Protein AF-A0A1Y0HCG7-F1 (afdb_monomer_lite)

Foldseek 3Di:
DQDLVRLLVVLVVCLVVVVLVSSLVSLVVSCVVPVDQVSLLSNLLSCVLQVVLVPRDAPDVPQDDPSRLLSQLLSCLLVVPLVSNLVSLVRDVPNVVDLLSCLLCVLSVNNVSRPDDPDPDPPSVVVSVVNVCCSVDSVVSVVVRCPDSVVVVVVPPDD

pLDDT: mean 73.22, std 18.14, range [28.39, 93.88]

Sequence (159 aa):
MVGYTEKYEEAVEHLRAGAFDRARQLFYEIYLEYNEPLALLRVSQLDFVFGNFESMQFPNRLKPEDAWIKLGIYRAALLGLESELIEWLSLSDKISTSKKIKAFLTACQKLSIVKDSTIANRSASQEVLRIEKMITNREYWKLLEGSVLIEDFSHYRHS

Radius of gyration: 16.35 Å; chains: 1; bounding box: 37×32×45 Å

Secondary structure (DSSP, 8-state):
---HHHHHHHHHHHHHTT-HHHHHHHHHHHHHHH--HHHHHHHHHHHHHHT-GGG-----TTS--HHHHHHHHHHHHHHT-HHHHHHHHHT-HHHHTSHHHHHHHHHTT-GGGSS------TTHHHHHHHHHHHHH-HHHHHHT-SSHHHHHTTT-S--

Structure (mmCIF, N/CA/C/O backbone):
data_AF-A0A1Y0HCG7-F1
#
_entry.id   AF-A0A1Y0HCG7-F1
#
loop_
_atom_site.group_PDB
_atom_site.id
_atom_site.type_symbol
_atom_site.label_atom_id
_atom_site.label_alt_id
_atom_site.label_comp_id
_atom_site.label_asym_id
_atom_site.label_entity_id
_atom_site.label_seq_id
_atom_site.pdbx_PDB_ins_code
_atom_site.Cartn_x
_atom_site.Cartn_y
_atom_site.Cartn_z
_atom_site.occupancy
_atom_site.B_iso_or_equiv
_atom_site.auth_seq_id
_atom_site.auth_comp_id
_atom_site.auth_asym_id
_atom_site.auth_atom_id
_atom_site.pdbx_PDB_model_num
ATOM 1 N N . MET A 1 1 ? 21.342 -8.342 -21.450 1.00 51.12 1 MET A N 1
ATOM 2 C CA . MET A 1 1 ? 20.443 -8.630 -20.317 1.00 51.12 1 MET A CA 1
ATOM 3 C C . MET A 1 1 ? 20.542 -7.399 -19.434 1.00 51.12 1 MET A C 1
ATOM 5 O O . MET A 1 1 ? 21.623 -7.169 -18.916 1.00 51.12 1 MET A O 1
ATOM 9 N N . VAL A 1 2 ? 19.524 -6.534 -19.438 1.00 60.78 2 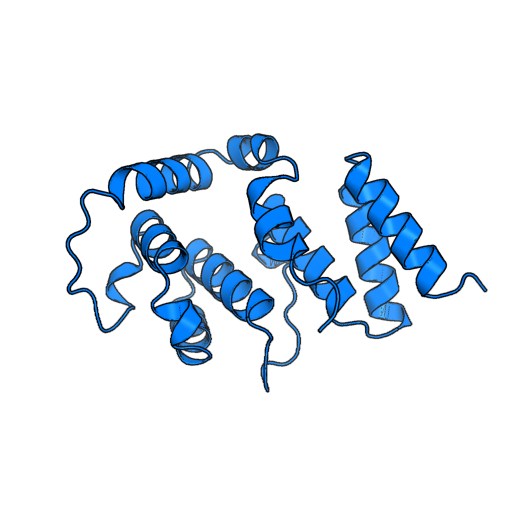VAL A N 1
ATOM 10 C CA . VAL A 1 2 ? 19.509 -5.316 -18.601 1.00 60.78 2 VAL A CA 1
ATOM 11 C C . VAL A 1 2 ? 19.466 -5.777 -17.147 1.00 60.78 2 VAL A C 1
ATOM 13 O O . VAL A 1 2 ? 18.694 -6.685 -16.829 1.00 60.78 2 VAL A O 1
ATOM 16 N N . GLY A 1 3 ? 20.348 -5.246 -16.306 1.00 79.12 3 GLY A N 1
ATOM 17 C CA . GLY A 1 3 ? 20.461 -5.672 -14.913 1.00 79.12 3 GLY A CA 1
ATOM 18 C C . GLY A 1 3 ? 19.247 -5.250 -14.082 1.00 79.12 3 GLY A C 1
ATOM 19 O O . GLY A 1 3 ? 18.562 -4.285 -14.417 1.00 79.12 3 GLY A O 1
ATOM 20 N N . TYR A 1 4 ? 19.009 -5.941 -12.962 1.00 83.12 4 TYR A N 1
ATOM 21 C CA . TYR A 1 4 ? 17.971 -5.584 -11.981 1.00 83.12 4 TYR A CA 1
ATOM 22 C C . TYR A 1 4 ? 17.986 -4.083 -11.631 1.00 83.12 4 TYR A C 1
ATOM 24 O O . TYR A 1 4 ? 16.947 -3.426 -11.661 1.00 83.12 4 TYR A O 1
ATOM 32 N N . THR A 1 5 ? 19.175 -3.533 -11.361 1.00 86.06 5 THR A N 1
ATOM 33 C CA . THR A 1 5 ? 19.363 -2.127 -10.977 1.00 86.06 5 THR A CA 1
ATOM 34 C C . THR A 1 5 ? 18.890 -1.161 -12.059 1.00 86.06 5 THR A C 1
ATOM 36 O O . THR A 1 5 ? 18.159 -0.227 -11.755 1.00 86.06 5 THR A O 1
ATOM 39 N N . GLU A 1 6 ? 19.241 -1.416 -13.319 1.00 88.88 6 GLU A N 1
ATOM 40 C CA . GLU A 1 6 ? 18.890 -0.550 -14.451 1.00 88.88 6 GLU A CA 1
ATOM 41 C C . GLU A 1 6 ? 17.370 -0.529 -14.679 1.00 88.88 6 GLU A C 1
ATOM 43 O O . GLU A 1 6 ? 16.780 0.540 -14.824 1.00 88.88 6 GLU A O 1
ATOM 48 N N . LYS A 1 7 ? 16.705 -1.694 -14.614 1.00 89.00 7 LYS A N 1
ATOM 49 C CA . LYS A 1 7 ? 15.235 -1.777 -14.709 1.00 89.00 7 LYS A CA 1
ATOM 50 C C . LYS A 1 7 ? 14.541 -1.058 -13.554 1.00 89.00 7 LYS A C 1
ATOM 52 O O . LYS A 1 7 ? 13.515 -0.408 -13.749 1.00 89.00 7 LYS A O 1
ATOM 57 N N . TYR A 1 8 ? 15.072 -1.191 -12.339 1.00 88.19 8 TYR A N 1
ATOM 58 C CA . TYR A 1 8 ? 14.496 -0.534 -11.169 1.00 88.19 8 TYR A CA 1
ATOM 59 C C . TYR A 1 8 ? 14.656 0.989 -11.242 1.00 88.19 8 TYR A C 1
ATOM 61 O O . TYR A 1 8 ? 13.726 1.723 -10.906 1.00 88.19 8 TYR A O 1
ATOM 69 N N . GLU A 1 9 ? 15.804 1.476 -11.712 1.00 89.50 9 GLU A N 1
ATOM 70 C CA . GLU A 1 9 ? 16.033 2.901 -11.959 1.00 89.50 9 GLU A CA 1
ATOM 71 C C . GLU A 1 9 ? 15.081 3.445 -13.031 1.00 89.50 9 GLU A C 1
ATOM 73 O O . GLU A 1 9 ? 14.415 4.447 -12.772 1.00 89.50 9 GLU A O 1
ATOM 78 N N . GLU A 1 10 ? 14.903 2.737 -14.150 1.00 91.88 10 GLU A N 1
ATOM 79 C CA . GLU A 1 10 ? 13.928 3.086 -15.197 1.00 91.88 10 GLU A CA 1
ATOM 80 C C . GLU A 1 10 ? 12.498 3.193 -14.628 1.00 91.88 10 GLU A C 1
ATOM 82 O O . GLU A 1 10 ? 11.779 4.168 -14.872 1.00 91.88 10 GLU A O 1
ATOM 87 N N . ALA A 1 11 ? 12.082 2.230 -13.799 1.00 88.12 11 ALA A N 1
ATOM 88 C CA . ALA A 1 11 ? 10.772 2.255 -13.148 1.00 88.12 11 ALA A CA 1
ATOM 89 C C . ALA A 1 11 ? 10.598 3.488 -12.241 1.00 88.12 11 ALA A C 1
ATOM 91 O O . ALA A 1 11 ? 9.538 4.124 -12.229 1.00 88.12 11 ALA A O 1
ATOM 92 N N . VAL A 1 12 ? 11.644 3.860 -11.496 1.00 85.56 12 VAL A N 1
ATOM 93 C CA . VAL A 1 12 ? 11.655 5.055 -10.639 1.00 85.56 12 VAL A CA 1
ATOM 94 C C . VAL A 1 12 ? 11.639 6.346 -11.463 1.00 85.56 12 VAL A C 1
ATOM 96 O O . VAL A 1 12 ? 10.991 7.312 -11.057 1.00 85.56 12 VAL A O 1
ATOM 99 N N . GLU A 1 13 ? 12.317 6.396 -12.606 1.00 86.12 13 GLU A N 1
ATOM 100 C CA . GLU A 1 13 ? 12.283 7.552 -13.507 1.00 86.12 13 GLU A CA 1
ATOM 101 C C . GLU A 1 13 ? 10.884 7.771 -14.083 1.00 86.12 13 GLU A C 1
ATOM 103 O O . GLU A 1 13 ? 10.363 8.887 -14.011 1.00 86.12 13 GLU A O 1
ATOM 108 N N . HIS A 1 14 ? 10.220 6.709 -14.545 1.00 84.56 14 HIS A N 1
ATOM 109 C CA . HIS A 1 14 ? 8.824 6.788 -14.978 1.00 84.56 14 HIS A CA 1
ATOM 110 C C . HIS A 1 14 ? 7.891 7.241 -13.853 1.00 84.56 14 HIS A C 1
ATOM 112 O O . HIS A 1 14 ? 7.012 8.072 -14.086 1.00 84.56 14 HIS A O 1
ATOM 118 N N . LEU A 1 15 ? 8.108 6.755 -12.626 1.00 80.56 15 LEU A N 1
ATOM 119 C CA . LEU A 1 15 ? 7.348 7.185 -11.453 1.00 80.56 15 LEU A CA 1
ATOM 120 C C . LEU A 1 15 ? 7.506 8.693 -11.206 1.00 80.56 15 LEU A C 1
ATOM 122 O O . LEU A 1 15 ? 6.518 9.388 -10.984 1.00 80.56 15 LEU A O 1
ATOM 126 N N . ARG A 1 16 ? 8.740 9.209 -11.277 1.00 77.56 16 ARG A N 1
ATOM 127 C CA . ARG A 1 16 ? 9.045 10.642 -11.107 1.00 77.56 16 ARG A CA 1
ATOM 128 C C . ARG A 1 16 ? 8.480 11.507 -12.228 1.00 77.56 16 ARG A C 1
ATOM 130 O O . ARG A 1 16 ? 8.099 12.643 -11.974 1.00 77.56 16 ARG A O 1
ATOM 137 N N . ALA A 1 17 ? 8.422 10.975 -13.443 1.00 78.75 17 ALA A N 1
ATOM 138 C CA . ALA A 1 17 ? 7.859 11.651 -14.605 1.00 78.75 17 ALA A CA 1
ATOM 139 C C . ALA A 1 17 ? 6.317 11.632 -14.640 1.00 78.75 17 ALA A C 1
ATOM 141 O O . ALA A 1 17 ? 5.730 12.135 -15.595 1.00 78.75 17 ALA A O 1
ATOM 142 N N . GLY A 1 18 ? 5.652 11.029 -13.646 1.00 76.62 18 GLY A N 1
ATOM 143 C CA . GLY A 1 18 ? 4.192 10.889 -13.616 1.00 76.62 18 GLY A CA 1
ATOM 144 C C . GLY A 1 18 ? 3.645 9.821 -14.570 1.00 76.62 18 GLY A C 1
ATOM 145 O O . GLY A 1 18 ? 2.434 9.674 -14.713 1.00 76.62 18 GLY A O 1
ATOM 146 N N . ALA A 1 19 ? 4.514 9.027 -15.203 1.00 82.62 19 ALA A N 1
ATOM 147 C CA . ALA A 1 19 ? 4.137 7.901 -16.054 1.00 82.62 19 ALA A CA 1
ATOM 148 C C . ALA A 1 19 ? 3.793 6.668 -15.196 1.00 82.62 19 ALA A C 1
ATOM 150 O O . ALA A 1 19 ? 4.439 5.621 -15.276 1.00 82.62 19 ALA A O 1
ATOM 151 N N . PHE A 1 20 ? 2.785 6.809 -14.333 1.00 84.50 20 PHE A N 1
ATOM 152 C CA . PHE A 1 20 ? 2.478 5.864 -13.260 1.00 84.50 20 PHE A CA 1
ATOM 153 C C . PHE A 1 20 ? 2.111 4.457 -13.751 1.00 84.50 20 PHE A C 1
ATOM 155 O O . PHE A 1 20 ? 2.572 3.481 -13.162 1.00 84.50 20 PHE A O 1
ATOM 162 N N . ASP A 1 21 ? 1.357 4.332 -14.847 1.00 86.12 21 ASP A N 1
ATOM 163 C CA . ASP A 1 21 ? 1.018 3.025 -15.430 1.00 86.12 21 ASP A CA 1
ATOM 164 C C . ASP A 1 21 ? 2.270 2.282 -15.907 1.00 86.12 21 ASP A C 1
ATOM 166 O O . ASP A 1 21 ? 2.439 1.087 -15.652 1.00 86.12 21 ASP A O 1
ATOM 170 N N . ARG A 1 22 ? 3.193 3.012 -16.548 1.00 89.12 22 ARG A N 1
ATOM 171 C CA . ARG A 1 22 ? 4.457 2.451 -17.031 1.00 89.12 22 ARG A CA 1
ATOM 172 C C . ARG A 1 22 ? 5.364 2.055 -15.871 1.00 89.12 22 ARG A C 1
ATOM 174 O O . ARG A 1 22 ? 5.911 0.956 -15.881 1.00 89.12 22 ARG A O 1
ATOM 181 N N . ALA A 1 23 ? 5.475 2.911 -14.857 1.00 87.50 23 ALA A N 1
ATOM 182 C CA . ALA A 1 23 ? 6.221 2.611 -13.640 1.00 87.50 23 ALA A CA 1
ATOM 183 C C . ALA A 1 23 ? 5.673 1.359 -12.940 1.00 87.50 23 ALA A C 1
ATOM 185 O O . ALA A 1 23 ? 6.432 0.458 -12.592 1.00 87.50 23 ALA A O 1
ATOM 186 N N . ARG A 1 24 ? 4.344 1.265 -12.790 1.00 90.50 24 ARG A N 1
ATOM 187 C CA . ARG A 1 24 ? 3.663 0.102 -12.209 1.00 90.50 24 ARG A CA 1
ATOM 188 C C . ARG A 1 24 ? 3.991 -1.175 -12.975 1.00 90.50 24 ARG A C 1
ATOM 190 O O . ARG A 1 24 ? 4.311 -2.184 -12.353 1.00 90.50 24 ARG A O 1
ATOM 197 N N . GLN A 1 25 ? 3.904 -1.133 -14.305 1.00 93.75 25 GLN A N 1
ATOM 198 C CA . GLN A 1 25 ? 4.216 -2.279 -15.152 1.00 93.75 25 GLN A CA 1
ATOM 199 C C . GLN A 1 25 ? 5.660 -2.747 -14.935 1.00 93.75 25 GLN A C 1
ATOM 201 O O . GLN A 1 25 ? 5.876 -3.926 -14.674 1.00 93.75 25 GLN A O 1
ATOM 206 N N . LEU A 1 26 ? 6.628 -1.828 -14.971 1.00 93.56 26 LEU A N 1
ATOM 207 C CA . LEU A 1 26 ? 8.041 -2.159 -14.780 1.00 93.56 26 LEU A CA 1
ATOM 208 C C . LEU A 1 26 ? 8.320 -2.742 -13.390 1.00 93.56 26 LEU A C 1
ATOM 210 O O . LEU A 1 26 ? 9.004 -3.754 -13.279 1.00 93.56 26 LEU A O 1
ATOM 214 N N . PHE A 1 27 ? 7.747 -2.173 -12.324 1.00 92.25 27 PHE A N 1
ATOM 215 C CA . PHE A 1 27 ? 7.873 -2.760 -10.986 1.00 92.25 27 PHE A CA 1
ATOM 216 C C . PHE A 1 27 ? 7.271 -4.168 -10.908 1.00 92.25 27 PHE A C 1
ATOM 218 O O . PHE A 1 27 ? 7.828 -5.038 -10.240 1.00 92.25 27 PHE A O 1
ATOM 225 N N . TYR A 1 28 ? 6.162 -4.423 -11.604 1.00 92.62 28 TYR A N 1
ATOM 226 C CA . TYR A 1 28 ? 5.571 -5.757 -11.633 1.00 92.62 28 TYR A CA 1
ATOM 227 C C . TYR A 1 28 ? 6.433 -6.755 -12.414 1.00 92.62 28 TYR A C 1
ATOM 229 O O . TYR A 1 28 ? 6.634 -7.875 -11.953 1.00 92.62 28 TYR A O 1
ATOM 237 N N . GLU A 1 29 ? 7.007 -6.341 -13.544 1.00 93.88 29 GLU A N 1
ATOM 238 C CA . GLU A 1 29 ? 7.968 -7.146 -14.308 1.00 93.88 29 GLU A CA 1
ATOM 239 C C . GLU A 1 29 ? 9.203 -7.495 -13.461 1.00 93.88 29 GLU A C 1
ATOM 241 O O . GLU A 1 29 ? 9.599 -8.658 -13.411 1.00 93.88 29 GLU A O 1
ATOM 246 N N . ILE A 1 30 ? 9.751 -6.526 -12.718 1.00 92.25 30 ILE A N 1
ATOM 247 C CA . ILE A 1 30 ? 10.863 -6.747 -11.778 1.00 92.25 30 ILE A CA 1
ATOM 248 C C . ILE A 1 30 ? 10.475 -7.770 -10.706 1.00 92.25 30 ILE A C 1
ATOM 250 O O . ILE A 1 30 ? 11.255 -8.673 -10.403 1.00 92.25 30 ILE A O 1
ATOM 254 N N . TYR A 1 31 ? 9.274 -7.660 -10.135 1.00 90.56 31 TYR A N 1
ATOM 255 C CA . TYR A 1 31 ? 8.802 -8.642 -9.164 1.00 90.56 31 TYR A CA 1
ATOM 256 C C . TYR A 1 31 ? 8.705 -10.047 -9.775 1.00 90.56 31 TYR A C 1
ATOM 258 O O . TYR A 1 31 ? 9.181 -11.000 -9.167 1.00 90.56 31 TYR A O 1
ATOM 266 N N . LEU A 1 32 ? 8.140 -10.194 -10.975 1.00 90.56 32 LEU A N 1
ATOM 267 C CA . LEU A 1 32 ? 8.007 -11.503 -11.622 1.00 90.56 32 LEU A CA 1
ATOM 268 C C . LEU A 1 32 ? 9.361 -12.131 -11.982 1.00 90.56 32 LEU A C 1
ATOM 270 O O . LEU A 1 32 ? 9.517 -13.345 -11.877 1.00 90.56 32 LEU A O 1
ATOM 274 N N . GLU A 1 33 ? 10.330 -11.322 -12.407 1.00 93.06 33 GLU A N 1
ATOM 275 C CA . GLU A 1 33 ? 11.639 -11.801 -12.859 1.00 93.06 33 GLU A CA 1
ATOM 276 C C . GLU A 1 33 ? 12.602 -12.095 -11.702 1.00 93.06 33 GLU A C 1
ATOM 278 O O . GLU A 1 33 ? 13.349 -13.071 -11.758 1.00 93.06 33 GLU A O 1
ATOM 283 N N . TYR A 1 34 ? 12.575 -11.278 -10.646 1.00 88.94 34 TYR A N 1
ATOM 284 C CA . TYR A 1 34 ? 13.554 -11.339 -9.554 1.00 88.94 34 TYR A CA 1
ATOM 285 C C . TYR A 1 34 ? 12.953 -11.730 -8.198 1.00 88.94 34 TYR A C 1
ATOM 287 O O . TYR A 1 34 ? 13.695 -11.903 -7.234 1.00 88.94 34 TYR A O 1
ATOM 295 N N . ASN A 1 35 ? 11.627 -11.882 -8.107 1.00 87.12 35 ASN A N 1
ATOM 296 C CA . ASN A 1 35 ? 10.888 -12.094 -6.857 1.00 87.12 35 ASN A CA 1
ATOM 297 C C . ASN A 1 35 ? 11.194 -11.019 -5.794 1.00 87.12 35 ASN A C 1
ATOM 299 O O . ASN A 1 35 ? 11.276 -11.319 -4.604 1.00 87.12 35 ASN A O 1
ATOM 303 N N . GLU A 1 36 ? 11.376 -9.768 -6.232 1.00 86.56 36 GLU A N 1
ATOM 304 C CA . GLU A 1 36 ? 11.771 -8.644 -5.378 1.00 86.56 36 GLU A CA 1
ATOM 305 C C . GLU A 1 36 ? 10.563 -8.052 -4.618 1.00 86.56 36 GLU A C 1
ATOM 307 O O . GLU A 1 36 ? 9.699 -7.412 -5.235 1.00 86.56 36 GLU A O 1
ATOM 312 N N . PRO A 1 37 ? 10.477 -8.198 -3.281 1.00 84.50 37 PRO A N 1
ATOM 313 C CA . PRO A 1 37 ? 9.319 -7.744 -2.511 1.00 84.50 37 PRO A CA 1
ATOM 314 C C . PRO A 1 37 ? 9.124 -6.227 -2.540 1.00 84.50 37 PRO A C 1
ATOM 316 O O . PRO A 1 37 ? 7.985 -5.755 -2.493 1.00 84.50 37 PRO A O 1
ATOM 319 N N . LEU A 1 38 ? 10.206 -5.448 -2.643 1.00 83.62 38 LEU A N 1
ATOM 320 C CA . LEU A 1 38 ? 10.108 -3.992 -2.714 1.00 83.62 38 LEU A CA 1
ATOM 321 C C . LEU A 1 38 ? 9.424 -3.533 -4.008 1.00 83.62 38 LEU A C 1
ATOM 323 O O . LEU A 1 38 ? 8.633 -2.589 -3.989 1.00 83.62 38 LEU A O 1
ATOM 327 N N . ALA A 1 39 ? 9.681 -4.219 -5.122 1.00 87.88 39 ALA A N 1
ATOM 328 C CA . ALA A 1 39 ? 9.032 -3.927 -6.393 1.00 87.88 39 ALA A CA 1
ATOM 329 C C . ALA A 1 39 ? 7.522 -4.205 -6.306 1.00 87.88 39 ALA A C 1
ATOM 331 O O . ALA A 1 39 ? 6.714 -3.354 -6.681 1.00 87.88 39 ALA A O 1
ATOM 332 N N . LEU A 1 40 ? 7.124 -5.322 -5.684 1.00 89.12 40 LEU A N 1
ATOM 333 C CA . LEU A 1 40 ? 5.711 -5.611 -5.422 1.00 89.12 40 LEU A CA 1
ATOM 334 C C . LEU A 1 40 ? 5.064 -4.554 -4.513 1.00 89.12 40 LEU A C 1
ATOM 336 O O . LEU A 1 40 ? 3.927 -4.151 -4.753 1.00 89.12 40 LEU A O 1
ATOM 340 N N . LEU A 1 41 ? 5.786 -4.054 -3.505 1.00 87.12 41 LEU A N 1
ATOM 341 C CA . LEU A 1 41 ? 5.292 -2.979 -2.640 1.00 87.12 41 LEU A CA 1
ATOM 342 C C . LEU A 1 41 ? 4.989 -1.712 -3.444 1.00 87.12 41 LEU A C 1
ATOM 344 O O . LEU A 1 41 ? 3.958 -1.079 -3.214 1.00 87.12 41 LEU A O 1
ATOM 348 N N . ARG A 1 42 ? 5.839 -1.360 -4.417 1.00 87.06 42 ARG A N 1
ATOM 349 C CA . ARG A 1 42 ? 5.592 -0.224 -5.319 1.00 87.06 42 ARG A CA 1
ATOM 350 C C . ARG A 1 42 ? 4.360 -0.435 -6.192 1.00 87.06 42 ARG A C 1
ATOM 352 O O . ARG A 1 42 ? 3.562 0.490 -6.320 1.00 87.06 42 ARG A O 1
ATOM 359 N N . VAL A 1 43 ? 4.161 -1.640 -6.728 1.00 89.75 43 VAL A N 1
ATOM 360 C CA . VAL A 1 43 ? 2.943 -1.984 -7.484 1.00 89.75 43 VAL A CA 1
ATOM 361 C C . VAL A 1 43 ? 1.701 -1.797 -6.618 1.00 89.75 43 VAL A C 1
ATOM 363 O O . VAL A 1 43 ? 0.777 -1.094 -7.019 1.00 89.75 43 VAL A O 1
ATOM 366 N N . SER A 1 44 ? 1.695 -2.353 -5.406 1.00 87.88 44 SER A N 1
ATOM 367 C CA . SER A 1 44 ? 0.538 -2.280 -4.511 1.00 87.88 44 SER A CA 1
ATOM 368 C C . SER A 1 44 ? 0.272 -0.859 -4.006 1.00 87.88 44 SER A C 1
ATOM 370 O O . SER A 1 44 ? -0.882 -0.482 -3.819 1.00 87.88 44 SER A O 1
ATOM 372 N N . GLN A 1 45 ? 1.307 -0.033 -3.828 1.00 84.06 45 GLN A N 1
ATOM 373 C CA . GLN A 1 45 ? 1.148 1.397 -3.540 1.00 84.06 45 GLN A CA 1
ATOM 374 C C . GLN A 1 45 ? 0.484 2.144 -4.701 1.00 84.06 45 GLN A C 1
ATOM 376 O O . GLN A 1 45 ? -0.407 2.957 -4.468 1.00 84.06 45 GLN A O 1
ATOM 381 N N . LEU A 1 46 ? 0.893 1.865 -5.941 1.00 84.81 46 LEU A N 1
ATOM 382 C CA . LEU A 1 46 ? 0.290 2.470 -7.129 1.00 84.81 46 LEU A CA 1
ATOM 383 C C . LEU A 1 46 ? -1.163 2.014 -7.304 1.00 84.81 46 LEU A C 1
ATOM 385 O O . LEU A 1 46 ? -2.038 2.850 -7.512 1.00 84.81 46 LEU A O 1
ATOM 389 N N . ASP A 1 47 ? -1.449 0.726 -7.107 1.00 85.44 47 ASP A N 1
ATOM 390 C CA . ASP A 1 47 ? -2.822 0.207 -7.113 1.00 85.44 47 ASP A CA 1
ATOM 391 C C . ASP A 1 47 ? -3.695 0.860 -6.042 1.00 85.44 47 ASP A C 1
ATOM 393 O O . ASP A 1 47 ? -4.844 1.209 -6.310 1.00 85.44 47 ASP A O 1
ATOM 397 N N . PHE A 1 48 ? -3.145 1.095 -4.852 1.00 82.12 48 PHE A N 1
ATOM 398 C CA . PHE A 1 48 ? -3.845 1.822 -3.802 1.00 82.12 48 PHE A CA 1
ATOM 399 C C . PHE A 1 48 ? -4.185 3.258 -4.222 1.00 82.12 48 PHE A C 1
ATOM 401 O O . PHE A 1 48 ? -5.322 3.691 -4.049 1.00 82.12 48 PHE A O 1
ATOM 408 N N . VAL A 1 49 ? -3.227 3.987 -4.807 1.00 74.50 49 VAL A N 1
ATOM 409 C CA . VAL A 1 49 ? -3.436 5.365 -5.291 1.00 74.50 49 VAL A CA 1
ATOM 410 C C . VAL A 1 49 ? -4.483 5.416 -6.405 1.00 74.50 49 VAL A C 1
ATOM 412 O O . VAL A 1 49 ? -5.305 6.330 -6.437 1.00 74.50 49 VAL A O 1
ATOM 415 N N . PHE A 1 50 ? -4.509 4.416 -7.283 1.00 76.50 50 PHE A N 1
ATOM 416 C CA . PHE A 1 50 ? -5.505 4.312 -8.349 1.00 76.50 50 PHE A CA 1
ATOM 417 C C . PHE A 1 50 ? -6.881 3.825 -7.881 1.00 76.50 50 PHE A C 1
ATOM 419 O O . PHE A 1 50 ? -7.836 3.846 -8.656 1.00 76.50 50 PHE A O 1
ATOM 426 N N . GLY A 1 51 ? -7.008 3.403 -6.621 1.00 74.06 51 GLY A N 1
ATOM 427 C CA . GLY A 1 51 ? -8.238 2.819 -6.095 1.00 74.06 51 GLY A CA 1
ATOM 428 C C . GLY A 1 51 ? -8.500 1.389 -6.575 1.00 74.06 51 GLY A C 1
ATOM 429 O O . GLY A 1 51 ? -9.612 0.884 -6.412 1.00 74.06 51 GLY A O 1
ATOM 430 N N . ASN A 1 52 ? -7.490 0.716 -7.129 1.00 84.25 52 ASN A N 1
ATOM 431 C CA . ASN A 1 52 ? -7.540 -0.676 -7.576 1.00 84.25 52 ASN A CA 1
ATOM 432 C C . ASN A 1 52 ? -7.342 -1.638 -6.389 1.00 84.25 52 ASN A C 1
ATOM 434 O O . ASN A 1 52 ? -6.493 -2.525 -6.403 1.00 84.25 52 ASN A O 1
ATOM 438 N N . PHE A 1 53 ? -8.116 -1.458 -5.319 1.00 84.50 53 PHE A N 1
ATOM 439 C CA . PHE A 1 53 ? -7.910 -2.171 -4.053 1.00 84.50 53 PHE A CA 1
ATOM 440 C C . PHE A 1 53 ? -8.029 -3.696 -4.181 1.00 84.50 53 PHE A C 1
ATOM 442 O O . PHE A 1 53 ? -7.369 -4.441 -3.456 1.00 84.50 53 PHE A O 1
ATOM 449 N N . GLU A 1 54 ? -8.855 -4.173 -5.109 1.00 85.19 54 GLU A N 1
ATOM 450 C CA . GLU A 1 54 ? -9.059 -5.602 -5.356 1.00 85.19 54 GLU A CA 1
ATOM 451 C C . GLU A 1 54 ? -7.850 -6.273 -6.021 1.00 85.19 54 GLU A C 1
ATOM 453 O O . GLU A 1 54 ? -7.608 -7.450 -5.766 1.00 85.19 54 GLU A O 1
ATOM 458 N N . SER A 1 55 ? -7.063 -5.538 -6.817 1.00 83.25 55 SER A N 1
ATOM 459 C CA . SER A 1 55 ? -5.895 -6.083 -7.526 1.00 83.25 55 SER A CA 1
ATOM 460 C C . SER A 1 55 ? -4.608 -6.049 -6.706 1.00 83.25 55 SER A C 1
ATOM 462 O O . SER A 1 55 ? -3.594 -6.593 -7.145 1.00 83.25 55 SER A O 1
ATOM 464 N N . MET A 1 56 ? -4.630 -5.403 -5.537 1.00 86.69 56 MET A N 1
ATOM 465 C CA . MET A 1 56 ? -3.457 -5.272 -4.680 1.00 86.69 56 MET A CA 1
ATOM 466 C C . MET A 1 56 ? -2.979 -6.639 -4.197 1.00 86.69 56 MET A C 1
ATOM 468 O O . MET A 1 56 ? -3.728 -7.405 -3.586 1.00 86.69 56 MET A O 1
ATOM 472 N N . GLN A 1 57 ? -1.697 -6.906 -4.420 1.00 82.12 57 GLN A N 1
ATOM 473 C CA . GLN A 1 57 ? -1.043 -8.139 -4.004 1.00 82.12 57 GLN A CA 1
ATOM 474 C C . GLN A 1 57 ? -0.232 -7.899 -2.731 1.00 82.12 57 GLN A C 1
ATOM 476 O O . GLN A 1 57 ? 0.346 -6.829 -2.536 1.00 82.12 57 GLN A O 1
ATOM 481 N N . PHE A 1 58 ? -0.186 -8.905 -1.863 1.00 82.19 58 PHE A N 1
ATOM 482 C CA . PHE A 1 58 ? 0.573 -8.870 -0.617 1.00 82.19 58 PHE A CA 1
ATOM 483 C C . PHE A 1 58 ? 1.484 -10.094 -0.558 1.00 82.19 58 PHE A C 1
ATOM 485 O O . PHE A 1 58 ? 1.045 -11.188 -0.928 1.00 82.19 58 PHE A O 1
ATOM 492 N N . PRO A 1 59 ? 2.734 -9.944 -0.094 1.00 75.31 59 PRO A N 1
ATOM 493 C CA . PRO A 1 59 ? 3.619 -11.077 0.103 1.00 75.31 59 PRO A CA 1
ATOM 494 C C . PRO A 1 59 ? 3.081 -11.984 1.214 1.00 75.31 59 PRO A C 1
ATOM 496 O O . PRO A 1 59 ? 2.240 -11.594 2.030 1.00 75.31 59 PRO A O 1
ATOM 499 N N . ASN A 1 60 ? 3.591 -13.213 1.252 1.00 67.56 60 ASN A N 1
ATOM 500 C CA . ASN A 1 60 ? 3.163 -14.207 2.227 1.00 67.56 60 ASN A CA 1
ATOM 501 C C . ASN A 1 60 ? 3.395 -13.696 3.667 1.00 67.56 60 ASN A C 1
ATOM 503 O O . ASN A 1 60 ? 4.484 -13.234 4.011 1.00 67.56 60 ASN A O 1
ATOM 507 N N . ARG A 1 61 ? 2.353 -13.757 4.505 1.00 59.78 61 ARG A N 1
ATOM 508 C CA . ARG A 1 61 ? 2.159 -12.934 5.722 1.00 59.78 61 ARG A CA 1
ATOM 509 C C . ARG A 1 61 ? 3.008 -13.333 6.939 1.00 59.78 61 ARG A C 1
ATOM 511 O O . ARG A 1 61 ? 2.664 -12.996 8.066 1.00 59.78 61 ARG A O 1
ATOM 518 N N . LEU A 1 62 ? 4.115 -14.049 6.751 1.00 53.34 62 LEU A N 1
ATOM 519 C CA . LEU A 1 62 ? 4.860 -14.625 7.875 1.00 53.34 62 LEU A CA 1
ATOM 520 C C . LEU A 1 62 ? 5.597 -13.569 8.716 1.00 53.34 62 LEU A C 1
ATOM 522 O O . LEU A 1 62 ? 5.674 -13.757 9.926 1.00 53.34 62 LEU A O 1
ATOM 526 N N . LYS A 1 63 ? 6.072 -12.463 8.112 1.00 61.31 63 LYS A N 1
ATOM 527 C CA . LYS A 1 63 ? 6.564 -11.234 8.785 1.00 61.31 63 LYS A CA 1
ATOM 528 C C . LYS A 1 63 ? 6.537 -10.028 7.825 1.00 61.31 63 LYS A C 1
ATOM 530 O O . LYS A 1 63 ? 7.583 -9.656 7.295 1.00 61.31 63 LYS A O 1
ATOM 535 N N . PRO A 1 64 ? 5.367 -9.444 7.528 1.00 71.88 64 PRO A N 1
ATOM 536 C CA . PRO A 1 64 ? 5.301 -8.282 6.651 1.00 71.88 64 PRO A CA 1
ATOM 537 C C . PRO A 1 64 ? 5.954 -7.067 7.316 1.00 71.88 64 PRO A C 1
ATOM 539 O O . PRO A 1 64 ? 5.759 -6.814 8.503 1.00 71.88 64 PRO A O 1
ATOM 542 N N . GLU A 1 65 ? 6.713 -6.298 6.540 1.00 82.56 65 GLU A N 1
ATOM 543 C CA . GLU A 1 65 ? 7.232 -5.004 6.985 1.00 82.56 65 GLU A CA 1
ATOM 544 C C . GLU A 1 65 ? 6.094 -4.036 7.339 1.00 82.56 65 GLU A C 1
ATOM 546 O O . GLU A 1 65 ? 4.971 -4.149 6.838 1.00 82.56 65 GLU A O 1
ATOM 551 N N . ASP A 1 66 ? 6.405 -3.015 8.143 1.00 82.06 66 ASP A N 1
ATOM 552 C CA . ASP A 1 66 ? 5.440 -1.996 8.567 1.00 82.06 66 ASP A CA 1
ATOM 553 C C . ASP A 1 66 ? 4.672 -1.378 7.376 1.00 82.06 66 ASP A C 1
ATOM 555 O O . ASP A 1 66 ? 3.487 -1.049 7.485 1.00 82.06 66 ASP A O 1
ATOM 559 N N . ALA A 1 67 ? 5.332 -1.228 6.223 1.00 81.62 67 ALA A N 1
ATOM 560 C CA . ALA A 1 67 ? 4.712 -0.685 5.021 1.00 81.62 67 ALA A CA 1
ATOM 561 C C . ALA A 1 67 ? 3.574 -1.571 4.486 1.00 81.62 67 ALA A C 1
ATOM 563 O O . ALA A 1 67 ? 2.504 -1.061 4.147 1.00 81.62 67 ALA A O 1
ATOM 564 N N . TRP A 1 68 ? 3.776 -2.889 4.481 1.00 86.62 68 TRP A N 1
ATOM 565 C CA . TRP A 1 68 ? 2.775 -3.870 4.071 1.00 86.62 68 TRP A CA 1
ATOM 566 C C . TRP A 1 68 ? 1.591 -3.914 5.028 1.00 86.62 68 TRP A C 1
ATOM 568 O O . TRP A 1 68 ? 0.447 -3.933 4.580 1.00 86.62 68 TRP A O 1
ATOM 578 N N . ILE A 1 69 ? 1.858 -3.857 6.335 1.00 86.62 69 ILE A N 1
ATOM 579 C CA . ILE A 1 69 ? 0.808 -3.862 7.358 1.00 86.62 69 ILE A CA 1
ATOM 580 C C . ILE A 1 69 ? -0.098 -2.638 7.205 1.00 86.62 69 ILE A C 1
ATOM 582 O O . ILE A 1 69 ? -1.318 -2.780 7.155 1.00 86.62 69 ILE A O 1
ATOM 586 N N . LYS A 1 70 ? 0.476 -1.433 7.070 1.00 87.06 70 LYS A N 1
ATOM 587 C CA . LYS A 1 70 ? -0.312 -0.205 6.844 1.00 87.06 70 LYS A CA 1
ATOM 588 C C . LYS A 1 70 ? -1.193 -0.325 5.604 1.00 87.06 70 LYS A C 1
ATOM 590 O O . LYS A 1 70 ? -2.374 0.005 5.652 1.00 87.06 70 LYS A O 1
ATOM 595 N N . LEU A 1 71 ? -0.613 -0.805 4.506 1.00 86.12 71 LEU A N 1
ATOM 596 C CA . LEU A 1 71 ? -1.302 -0.929 3.230 1.00 86.12 71 LEU A CA 1
ATOM 597 C C . LEU A 1 71 ? -2.449 -1.955 3.295 1.00 86.12 71 LEU A C 1
ATOM 599 O O . LEU A 1 71 ? -3.531 -1.706 2.764 1.00 86.12 71 LEU A O 1
ATOM 603 N N . GLY A 1 72 ? -2.236 -3.062 4.010 1.00 88.06 72 GLY A N 1
ATOM 604 C CA . GLY A 1 72 ? -3.247 -4.082 4.279 1.00 88.06 72 GLY A CA 1
ATOM 605 C C . GLY A 1 72 ? -4.405 -3.554 5.123 1.00 88.06 72 GLY A C 1
ATOM 606 O O . GLY A 1 72 ? -5.562 -3.743 4.753 1.00 88.06 72 GLY A O 1
ATOM 607 N N . ILE A 1 73 ? -4.109 -2.803 6.193 1.00 88.19 73 ILE A N 1
ATOM 608 C CA . ILE A 1 73 ? -5.123 -2.129 7.024 1.00 88.19 73 ILE A CA 1
ATOM 609 C C . ILE A 1 73 ? -5.986 -1.200 6.170 1.00 88.19 73 ILE A C 1
ATOM 611 O O . ILE A 1 73 ? -7.214 -1.257 6.247 1.00 88.19 73 ILE A O 1
ATOM 615 N N . TYR A 1 74 ? -5.361 -0.349 5.350 1.00 86.88 74 TYR A N 1
ATOM 616 C CA . TYR A 1 74 ? -6.101 0.608 4.533 1.00 86.88 74 TYR A CA 1
ATOM 617 C C . TYR A 1 74 ? -7.009 -0.083 3.526 1.00 86.88 74 TYR A C 1
ATOM 619 O O . TYR A 1 74 ? -8.197 0.231 3.460 1.00 86.88 74 TYR A O 1
ATOM 627 N N . ARG A 1 75 ? -6.472 -1.057 2.786 1.00 88.88 75 ARG A N 1
ATOM 628 C CA . ARG A 1 75 ? -7.248 -1.851 1.833 1.00 88.88 75 ARG A CA 1
ATOM 629 C C . ARG A 1 75 ? -8.426 -2.546 2.515 1.00 88.88 75 ARG A C 1
ATOM 631 O O . ARG A 1 75 ? -9.552 -2.423 2.043 1.00 88.88 75 ARG A O 1
ATOM 638 N N . ALA A 1 76 ? -8.179 -3.261 3.613 1.00 89.38 76 ALA A N 1
ATOM 639 C CA . ALA A 1 76 ? -9.213 -4.028 4.301 1.00 89.38 76 ALA A CA 1
ATOM 640 C C . ALA A 1 76 ? -10.330 -3.122 4.836 1.00 89.38 76 ALA A C 1
ATOM 642 O O . ALA A 1 76 ? -11.507 -3.443 4.688 1.00 89.38 76 ALA A O 1
ATOM 643 N N . ALA A 1 77 ? -9.984 -1.957 5.391 1.00 86.00 77 ALA A N 1
ATOM 644 C CA . ALA A 1 77 ? -10.973 -0.995 5.862 1.00 86.00 77 ALA A CA 1
ATOM 645 C C . ALA A 1 77 ? -11.796 -0.383 4.714 1.00 86.00 77 ALA A C 1
ATOM 647 O O . ALA A 1 77 ? -13.013 -0.274 4.848 1.00 86.00 77 ALA A O 1
ATOM 648 N N . LEU A 1 78 ? -11.165 -0.049 3.583 1.00 83.75 78 LEU A N 1
ATOM 649 C CA . LEU A 1 78 ? -11.849 0.501 2.403 1.00 83.75 78 LEU A CA 1
ATOM 650 C C . LEU A 1 78 ? -12.774 -0.509 1.720 1.00 83.75 78 LEU A C 1
ATOM 652 O O . LEU A 1 78 ? -13.847 -0.135 1.256 1.00 83.75 78 LEU A O 1
ATOM 656 N N . LEU A 1 79 ? -12.378 -1.782 1.679 1.00 84.69 79 LEU A N 1
ATOM 657 C CA . LEU A 1 79 ? -13.195 -2.869 1.135 1.00 84.69 79 LEU A CA 1
ATOM 658 C C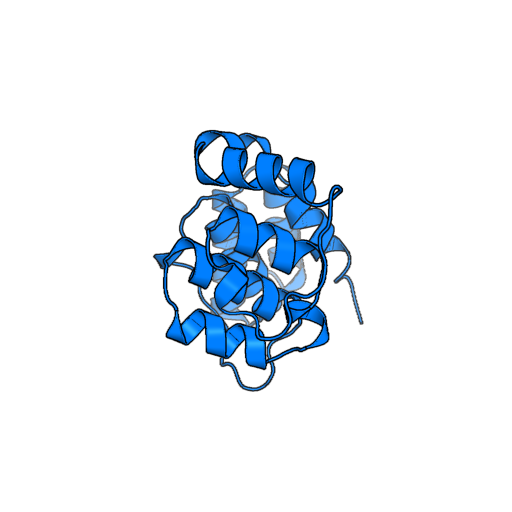 . LEU A 1 79 ? -14.216 -3.422 2.146 1.00 84.69 79 LEU A C 1
ATOM 660 O O . LEU A 1 79 ? -15.019 -4.281 1.795 1.00 84.69 79 LEU A O 1
ATOM 664 N N . GLY A 1 80 ? -14.195 -2.966 3.403 1.00 84.8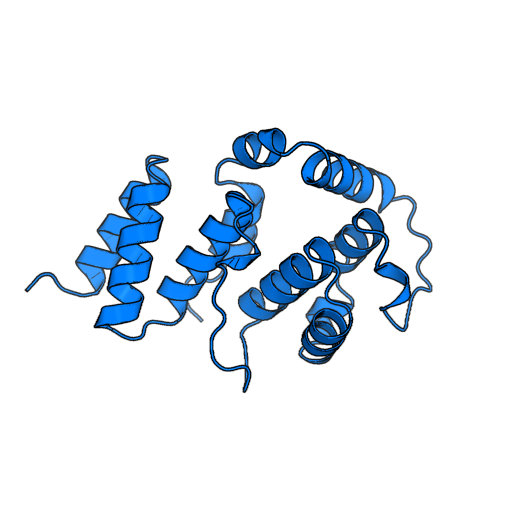8 80 GLY A N 1
ATOM 665 C CA . GLY A 1 80 ? -15.085 -3.468 4.453 1.00 84.88 80 GLY A CA 1
ATOM 666 C C . GLY A 1 80 ? -14.798 -4.910 4.898 1.00 84.88 80 GLY A C 1
ATOM 667 O O . GLY A 1 80 ? -15.682 -5.564 5.446 1.00 84.88 80 GLY A O 1
ATOM 668 N N . LEU A 1 81 ? -13.578 -5.409 4.686 1.00 88.25 81 LEU A N 1
ATOM 669 C CA . LEU A 1 81 ? -13.155 -6.774 5.013 1.00 88.25 81 LEU A CA 1
ATOM 670 C C . LEU A 1 81 ? -12.730 -6.869 6.486 1.00 88.25 81 LEU A C 1
ATOM 672 O O . LEU A 1 81 ? -11.558 -6.721 6.825 1.00 88.25 81 LEU A O 1
ATOM 676 N N . GLU A 1 82 ? -13.690 -7.096 7.382 1.00 88.12 82 GLU A N 1
ATOM 677 C CA . GLU A 1 82 ? -13.455 -7.005 8.833 1.00 88.12 82 GL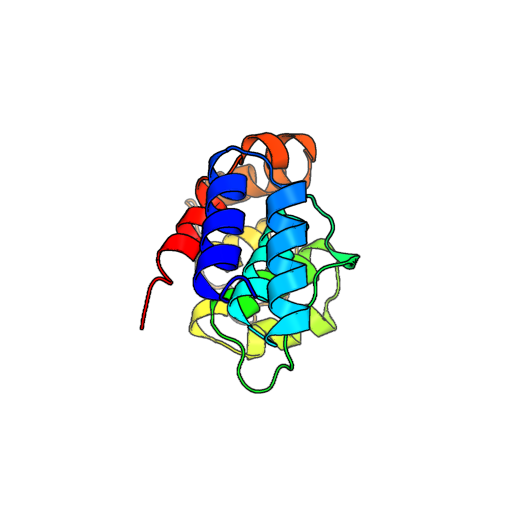U A CA 1
ATOM 678 C C . GLU A 1 82 ? -12.491 -8.061 9.380 1.00 88.12 82 GLU A C 1
ATOM 680 O O . GLU A 1 82 ? -11.628 -7.735 10.194 1.00 88.12 82 GLU A O 1
ATOM 685 N N . SER A 1 83 ? -12.593 -9.310 8.920 1.00 87.31 83 SER A N 1
ATOM 686 C CA . SER A 1 83 ? -11.686 -10.385 9.341 1.00 87.31 83 SER A CA 1
ATOM 687 C C . SER A 1 83 ? -10.239 -10.089 8.945 1.00 87.31 83 SER A C 1
ATOM 689 O O . SER A 1 83 ? -9.335 -10.214 9.770 1.00 87.31 83 SER A O 1
ATOM 691 N N . GLU A 1 84 ? -10.031 -9.630 7.710 1.00 89.88 84 GLU A N 1
ATOM 692 C CA . GLU A 1 84 ? -8.716 -9.245 7.200 1.00 89.88 84 GLU A CA 1
ATOM 693 C C . GLU A 1 84 ? -8.169 -8.016 7.944 1.00 89.88 84 GLU A C 1
ATOM 695 O O . GLU A 1 84 ? -6.989 -7.963 8.285 1.00 89.88 84 GLU A O 1
ATOM 700 N N . LEU A 1 85 ? -9.025 -7.039 8.257 1.00 89.25 85 LEU A N 1
ATOM 701 C CA . LEU A 1 85 ? -8.635 -5.862 9.027 1.00 89.25 85 LEU A CA 1
ATOM 702 C C . LEU A 1 85 ? -8.153 -6.237 10.437 1.00 89.25 85 LEU A C 1
ATOM 704 O O . LEU A 1 85 ? -7.124 -5.730 10.884 1.00 89.25 85 LEU A O 1
ATOM 708 N N . ILE A 1 86 ? -8.869 -7.126 11.131 1.00 89.19 86 ILE A N 1
ATOM 709 C CA . ILE A 1 86 ? -8.469 -7.615 12.459 1.00 89.19 86 ILE A CA 1
ATOM 710 C C . ILE A 1 86 ? -7.119 -8.329 12.381 1.00 89.19 86 ILE A C 1
ATOM 712 O O . ILE A 1 86 ? -6.249 -8.084 13.218 1.00 89.19 86 ILE A O 1
ATOM 716 N N . GLU A 1 87 ? -6.931 -9.174 11.366 1.00 89.81 87 GLU A N 1
ATOM 717 C CA . GLU A 1 87 ? -5.668 -9.870 11.139 1.00 89.81 87 GLU A CA 1
ATOM 718 C C . GLU A 1 87 ? -4.519 -8.869 10.980 1.00 89.81 87 GLU A C 1
ATOM 720 O O . GLU A 1 87 ? -3.565 -8.918 11.754 1.00 89.81 87 GLU A O 1
ATOM 725 N N . TRP A 1 88 ? -4.634 -7.896 10.072 1.00 90.12 88 TRP A N 1
ATOM 726 C CA . TRP A 1 88 ? -3.587 -6.893 9.860 1.00 90.12 88 TRP A CA 1
ATOM 727 C C . TRP A 1 88 ? -3.292 -6.051 11.104 1.00 90.12 88 TRP A C 1
ATOM 729 O O . TRP A 1 88 ? -2.128 -5.780 11.402 1.00 90.12 88 TRP A O 1
ATOM 739 N N . LEU A 1 89 ? -4.324 -5.653 11.855 1.00 88.50 89 LEU A N 1
ATOM 740 C CA . LEU A 1 89 ? -4.154 -4.895 13.097 1.00 88.50 89 LEU A CA 1
ATOM 741 C C . LEU A 1 89 ? -3.404 -5.692 14.172 1.00 88.50 89 LEU A C 1
ATOM 743 O O . LEU A 1 89 ? -2.705 -5.088 14.983 1.00 88.50 89 LEU A O 1
ATOM 747 N N . SER A 1 90 ? -3.515 -7.023 14.165 1.00 89.25 90 SER A N 1
ATOM 748 C CA . SER A 1 90 ? -2.829 -7.897 15.123 1.00 89.25 90 SER A CA 1
ATOM 749 C C . SER A 1 90 ? -1.337 -8.098 14.834 1.00 89.25 90 SER A C 1
ATOM 751 O O . SER A 1 90 ? -0.596 -8.517 15.719 1.00 89.25 90 SER A O 1
ATOM 753 N N . LEU A 1 91 ? -0.876 -7.782 13.617 1.00 87.75 91 LEU A N 1
ATOM 754 C CA . LEU A 1 91 ? 0.515 -8.013 13.213 1.00 87.75 91 LEU A CA 1
ATOM 755 C C . LEU A 1 91 ? 1.499 -6.982 13.784 1.00 87.75 91 LEU A C 1
ATOM 757 O O . LEU A 1 91 ? 2.699 -7.249 13.817 1.00 87.75 91 LEU A O 1
ATOM 761 N N . SER A 1 92 ? 1.032 -5.800 14.208 1.00 87.00 92 SER A N 1
ATOM 762 C CA . SER A 1 92 ? 1.901 -4.760 14.774 1.00 87.00 92 SER A CA 1
ATOM 763 C C . SER A 1 92 ? 1.139 -3.751 15.635 1.00 87.00 92 SER A C 1
ATOM 765 O O . SER A 1 92 ? 0.467 -2.851 15.120 1.00 87.00 92 SER A O 1
ATOM 767 N N . ASP A 1 93 ? 1.345 -3.823 16.953 1.00 84.12 93 ASP A N 1
ATOM 768 C CA . ASP A 1 93 ? 0.792 -2.868 17.927 1.00 84.12 93 ASP A CA 1
ATOM 769 C C . ASP A 1 93 ? 1.252 -1.429 17.669 1.00 84.12 93 ASP A C 1
ATOM 771 O O . ASP A 1 93 ? 0.492 -0.467 17.816 1.00 84.12 93 ASP A O 1
ATOM 775 N N . LYS A 1 94 ? 2.502 -1.266 17.222 1.00 86.88 94 LYS A N 1
ATOM 776 C CA . LYS A 1 94 ? 3.075 0.035 16.851 1.00 86.88 94 LYS A CA 1
ATOM 777 C C . LYS A 1 94 ? 2.248 0.716 15.758 1.00 86.88 94 LYS A C 1
ATOM 779 O O . LYS A 1 94 ? 2.047 1.930 15.799 1.00 86.88 94 LYS A O 1
ATOM 784 N N . ILE A 1 95 ? 1.787 -0.044 14.765 1.00 83.94 95 ILE A N 1
ATOM 785 C CA . ILE A 1 95 ? 1.022 0.503 13.641 1.00 83.94 95 ILE A CA 1
ATOM 786 C C . ILE A 1 95 ? -0.443 0.668 14.013 1.00 83.94 95 ILE A C 1
ATOM 788 O O . ILE A 1 95 ? -0.999 1.745 13.779 1.00 83.94 95 ILE A O 1
ATOM 792 N N . SER A 1 96 ? -1.046 -0.355 14.618 1.00 81.88 96 SER A N 1
ATOM 793 C CA . SER A 1 96 ? -2.468 -0.369 14.973 1.00 81.88 96 SER A CA 1
ATOM 794 C C . SER A 1 96 ? -2.843 0.765 15.934 1.00 81.88 96 SER A C 1
ATOM 796 O O . SER A 1 96 ? -3.928 1.339 15.839 1.00 81.88 96 SER A O 1
ATOM 798 N N . THR A 1 97 ? -1.919 1.167 16.810 1.00 81.38 97 THR A N 1
ATOM 799 C CA . THR A 1 97 ? -2.132 2.268 17.760 1.00 81.38 97 THR A CA 1
ATOM 800 C C . THR A 1 97 ? -1.745 3.649 17.224 1.00 81.38 97 THR A C 1
ATOM 802 O O . THR A 1 97 ? -2.018 4.662 17.879 1.00 81.38 97 THR A O 1
ATOM 805 N N . SER A 1 98 ? -1.150 3.726 16.029 1.00 83.50 98 SER A N 1
ATOM 806 C CA . SER A 1 98 ? -0.660 4.985 15.468 1.00 83.50 98 SER A CA 1
ATOM 807 C C . SER A 1 98 ? -1.793 5.977 15.170 1.00 83.50 98 SER A C 1
ATOM 809 O O . SER A 1 98 ? -2.899 5.612 14.764 1.00 83.50 98 SER A O 1
ATOM 811 N N . LYS A 1 99 ? -1.505 7.278 15.329 1.00 79.50 99 LYS A N 1
ATOM 812 C CA . LYS A 1 99 ? -2.485 8.355 15.093 1.00 79.50 99 LYS A CA 1
ATOM 813 C C . LYS A 1 99 ? -3.047 8.337 13.666 1.00 79.50 99 LYS A C 1
ATOM 815 O O . LYS A 1 99 ? -4.242 8.556 13.500 1.00 79.50 99 LYS A O 1
ATOM 820 N N . LYS A 1 100 ? -2.203 8.048 12.666 1.00 78.69 100 LYS A N 1
ATOM 821 C CA . LYS A 1 100 ? -2.598 7.989 11.248 1.00 78.69 100 LYS A CA 1
ATOM 822 C C . LYS A 1 100 ? -3.589 6.850 10.987 1.00 78.69 100 LYS A C 1
ATOM 824 O O . LYS A 1 100 ? -4.650 7.098 10.425 1.00 78.69 100 LYS A O 1
ATOM 829 N N . ILE A 1 101 ? -3.302 5.636 11.474 1.00 82.06 101 ILE A N 1
ATOM 830 C CA . ILE A 1 101 ? -4.222 4.494 11.339 1.00 82.06 101 ILE A CA 1
ATOM 831 C C . ILE A 1 101 ? -5.544 4.763 12.063 1.00 82.06 101 ILE A C 1
ATOM 833 O O . ILE A 1 101 ? -6.606 4.561 11.481 1.00 82.06 101 ILE A O 1
ATOM 837 N N . LYS A 1 102 ? -5.510 5.288 13.296 1.00 81.25 102 LYS A N 1
ATOM 838 C CA . LYS A 1 102 ? -6.739 5.631 14.033 1.00 81.25 102 LYS A CA 1
ATOM 839 C C . LYS A 1 102 ? -7.589 6.668 13.293 1.00 81.25 102 LYS A C 1
ATOM 841 O O . LYS A 1 102 ? -8.801 6.488 13.191 1.00 81.25 102 LYS A O 1
ATOM 846 N N . ALA A 1 103 ? -6.977 7.722 12.751 1.00 72.00 103 ALA A N 1
ATOM 847 C CA . ALA A 1 103 ? -7.689 8.723 11.956 1.00 72.00 103 ALA A CA 1
ATOM 848 C C . ALA A 1 103 ? -8.319 8.102 10.698 1.00 72.00 103 ALA A C 1
ATOM 850 O O . ALA A 1 103 ? -9.496 8.327 10.428 1.00 72.00 103 ALA A O 1
ATOM 851 N N . PHE A 1 104 ? -7.579 7.247 9.987 1.00 79.44 104 PHE A N 1
ATOM 852 C CA . PHE A 1 104 ? -8.084 6.555 8.804 1.00 79.44 104 PHE A CA 1
ATOM 853 C C . PHE A 1 104 ? -9.270 5.635 9.112 1.00 79.44 104 PHE A C 1
ATOM 855 O O . PHE A 1 104 ? -10.305 5.708 8.453 1.00 79.44 104 PHE A O 1
ATOM 862 N N . LEU A 1 105 ? -9.160 4.805 10.153 1.00 82.25 105 LEU A N 1
ATOM 863 C CA . LEU A 1 105 ? -10.250 3.926 10.577 1.00 82.25 105 LEU A CA 1
ATOM 864 C C . LEU A 1 105 ? -11.465 4.715 11.064 1.00 82.25 105 LEU A C 1
ATOM 866 O O . LEU A 1 105 ? -12.589 4.272 10.862 1.00 82.25 105 LEU A O 1
ATOM 870 N N . THR A 1 106 ? -11.263 5.887 11.666 1.00 78.25 106 THR A N 1
ATOM 871 C CA . THR A 1 106 ? -12.368 6.785 12.034 1.00 78.25 106 THR A CA 1
ATOM 872 C C . THR A 1 106 ? -13.098 7.288 10.792 1.00 78.25 106 THR A C 1
ATOM 874 O O . THR A 1 106 ? -14.315 7.152 10.725 1.00 78.25 106 THR A O 1
ATOM 877 N N . ALA A 1 107 ? -12.363 7.776 9.787 1.00 73.25 107 ALA A N 1
ATOM 878 C CA . ALA A 1 107 ? -12.931 8.230 8.515 1.00 73.25 107 ALA A CA 1
ATOM 879 C C . ALA A 1 107 ? -13.674 7.109 7.763 1.00 73.25 107 ALA A C 1
ATOM 881 O O . ALA A 1 107 ? -14.700 7.348 7.133 1.00 73.25 107 ALA A O 1
ATOM 882 N N . CYS A 1 108 ? -13.194 5.867 7.872 1.00 73.75 108 CYS A N 1
ATOM 883 C CA . CYS A 1 108 ? -13.863 4.689 7.311 1.00 73.75 108 CYS A CA 1
ATOM 884 C C . CYS A 1 108 ? -15.007 4.146 8.189 1.00 73.75 108 CYS A C 1
ATOM 886 O O . CYS A 1 108 ? -15.601 3.131 7.839 1.00 73.75 108 CYS A O 1
ATOM 888 N N . GLN A 1 109 ? -15.292 4.754 9.348 1.00 80.75 109 GLN A N 1
ATOM 889 C CA . GLN A 1 109 ? -16.260 4.259 10.341 1.00 80.75 109 GLN A CA 1
ATOM 890 C C . GLN A 1 109 ? -15.954 2.835 10.861 1.00 80.75 109 GLN A C 1
ATOM 892 O O . GLN A 1 109 ? -16.848 2.071 11.215 1.00 80.75 109 GLN A O 1
ATOM 897 N N . LYS A 1 110 ? -14.668 2.475 10.940 1.00 81.06 110 LYS A N 1
ATOM 898 C CA . LYS A 1 110 ? -14.143 1.179 11.411 1.00 81.06 110 LYS A CA 1
ATOM 899 C C . LYS A 1 110 ? -13.331 1.274 12.712 1.00 81.06 110 LYS A C 1
ATOM 901 O O . LYS A 1 110 ? -12.695 0.303 13.111 1.00 81.06 110 LYS A O 1
ATOM 906 N N . LEU A 1 111 ? -13.338 2.422 13.401 1.00 73.06 111 LEU A N 1
ATOM 907 C CA . LEU A 1 111 ? -12.547 2.619 14.629 1.00 73.06 111 LEU A CA 1
ATOM 908 C C . LEU A 1 111 ? -12.936 1.657 15.765 1.00 73.06 111 LEU A C 1
ATOM 910 O O . LEU A 1 111 ? -12.067 1.259 16.535 1.00 73.06 111 LEU A O 1
ATOM 914 N N . SER A 1 112 ? -14.209 1.257 15.852 1.00 73.62 112 SER A N 1
ATOM 915 C CA . SER A 1 112 ? -14.725 0.334 16.879 1.00 73.62 112 SER A CA 1
ATOM 916 C C . SER A 1 112 ? -14.035 -1.035 16.899 1.00 73.62 112 SER A C 1
ATOM 918 O O . SER A 1 112 ? -14.143 -1.758 17.884 1.00 73.62 112 SER A O 1
ATOM 920 N N . ILE A 1 113 ? -13.314 -1.386 15.833 1.00 70.56 113 ILE A N 1
ATOM 921 C CA . ILE A 1 113 ? -12.562 -2.638 15.707 1.00 70.56 113 ILE A CA 1
ATOM 922 C C . ILE A 1 113 ? -11.244 -2.589 16.510 1.00 70.56 113 ILE A C 1
ATOM 924 O O . ILE A 1 113 ? -10.685 -3.629 16.861 1.00 70.56 113 ILE A O 1
ATOM 928 N N . VAL A 1 114 ? -10.751 -1.398 16.868 1.00 68.38 114 VAL A N 1
ATOM 929 C CA . VAL A 1 114 ? -9.535 -1.223 17.678 1.00 68.38 114 VAL A CA 1
ATOM 930 C C . VAL A 1 114 ? -9.891 -1.278 19.167 1.00 68.38 114 VAL A C 1
ATOM 932 O O . VAL A 1 114 ? -10.629 -0.430 19.660 1.00 68.38 114 VAL A O 1
ATOM 935 N N . LYS A 1 115 ? -9.330 -2.251 19.902 1.00 56.91 115 LYS A N 1
ATOM 936 C CA . LYS A 1 115 ? -9.703 -2.567 21.298 1.00 56.91 115 LYS A CA 1
ATOM 937 C C . LYS A 1 115 ? -9.422 -1.471 22.346 1.00 56.91 115 LYS A C 1
ATOM 939 O O . LYS A 1 115 ? -9.990 -1.554 23.425 1.00 56.91 115 LYS A O 1
ATOM 944 N N . ASP A 1 116 ? -8.641 -0.433 22.031 1.00 52.53 116 ASP A N 1
ATOM 945 C CA . ASP A 1 116 ? -8.326 0.674 22.954 1.00 52.53 116 ASP A CA 1
ATOM 946 C C . ASP A 1 116 ? -8.592 2.052 22.323 1.00 52.53 116 ASP A C 1
ATOM 948 O O . ASP A 1 116 ? -7.720 2.682 21.701 1.00 52.53 116 ASP A O 1
ATOM 952 N N . SER A 1 117 ? -9.819 2.549 22.495 1.00 47.12 117 SER A N 1
ATOM 953 C CA . SER A 1 117 ? -10.259 3.855 21.993 1.00 47.12 117 SER A CA 1
ATOM 954 C C . SER A 1 117 ? -10.578 4.860 23.110 1.00 47.12 117 SER A C 1
ATOM 956 O O . SER A 1 117 ? -11.594 5.549 23.065 1.00 47.12 117 SER A O 1
ATOM 958 N N . THR A 1 118 ? -9.703 5.002 24.105 1.00 41.69 118 THR A N 1
ATOM 959 C CA . THR A 1 118 ? -9.732 6.101 25.094 1.00 41.69 118 THR A CA 1
ATOM 960 C C . THR A 1 118 ? -8.775 7.224 24.697 1.00 41.69 118 THR A 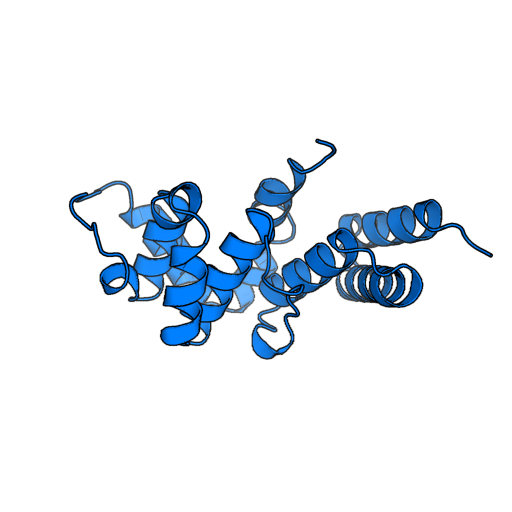C 1
ATOM 962 O O . THR A 1 118 ? -7.863 7.578 25.431 1.00 41.69 118 THR A O 1
ATOM 965 N N . ILE A 1 119 ? -8.958 7.822 23.515 1.00 43.72 119 ILE A N 1
ATOM 966 C CA . ILE A 1 119 ? -8.364 9.138 23.225 1.00 43.72 119 ILE A CA 1
ATOM 967 C C . ILE A 1 119 ? -9.390 9.983 22.470 1.00 43.72 119 ILE A C 1
ATOM 969 O O . ILE A 1 119 ? -9.501 9.918 21.248 1.00 43.72 119 ILE A O 1
ATOM 973 N N . ALA A 1 120 ? -10.132 10.803 23.216 1.00 43.19 120 ALA A N 1
ATOM 974 C CA . ALA A 1 120 ? -10.882 11.922 22.663 1.00 43.19 120 ALA A CA 1
ATOM 975 C C . ALA A 1 120 ? -9.882 12.914 22.047 1.00 43.19 120 ALA A C 1
ATOM 977 O O . ALA A 1 120 ? -9.103 13.530 22.770 1.00 43.19 120 ALA A O 1
ATOM 978 N N . ASN A 1 121 ? -9.855 13.053 20.719 1.00 45.59 121 ASN A N 1
ATOM 979 C CA . ASN A 1 121 ? -8.855 13.881 20.041 1.00 45.59 121 ASN A CA 1
ATOM 980 C C . ASN A 1 121 ? -9.522 14.934 19.152 1.00 45.59 121 ASN A C 1
ATOM 982 O O . ASN A 1 121 ? -9.899 14.666 18.016 1.00 45.59 121 ASN A O 1
ATOM 986 N N . ARG A 1 122 ? -9.605 16.171 19.655 1.00 43.16 122 ARG A N 1
ATOM 987 C CA . ARG A 1 122 ? -10.040 17.357 18.888 1.00 43.16 122 ARG A CA 1
ATOM 988 C C . ARG A 1 122 ? -9.117 17.684 17.697 1.00 43.16 122 ARG A C 1
ATOM 990 O O . ARG A 1 122 ? -9.514 18.440 16.821 1.00 43.16 122 ARG A O 1
ATOM 997 N N . SER A 1 123 ? -7.913 17.105 17.644 1.00 45.06 123 SER A N 1
ATOM 998 C CA . SER A 1 123 ? -6.968 17.195 16.517 1.00 45.06 123 SER A CA 1
ATOM 999 C C . SER A 1 123 ? -7.165 16.114 15.447 1.00 45.06 123 SER A C 1
ATOM 1001 O O . SER A 1 123 ? -6.618 16.242 14.356 1.00 45.06 123 SER A O 1
ATOM 1003 N N . ALA A 1 124 ? -7.959 15.069 15.720 1.00 52.03 124 ALA A N 1
ATOM 1004 C CA . ALA A 1 124 ? -8.290 14.049 14.727 1.00 52.03 124 ALA A CA 1
ATOM 1005 C C . ALA A 1 124 ? -9.280 14.576 13.680 1.00 52.03 124 ALA A C 1
ATOM 1007 O O . ALA A 1 124 ? -9.276 14.094 12.557 1.00 52.03 124 ALA A O 1
ATOM 1008 N N . SER A 1 125 ? -10.079 15.597 14.000 1.00 59.75 125 SER A N 1
ATOM 1009 C CA . SER A 1 125 ? -11.174 16.046 13.136 1.00 59.75 125 SER A CA 1
ATOM 1010 C C . SER A 1 125 ? -10.713 16.572 11.774 1.00 59.75 125 SER A C 1
ATOM 1012 O O . SER A 1 125 ? -11.364 16.287 10.781 1.00 59.75 125 SER A O 1
ATOM 1014 N N . GLN A 1 126 ? -9.597 17.304 11.682 1.00 61.69 126 GLN A N 1
ATOM 1015 C CA . GLN A 1 126 ? -9.123 17.826 10.388 1.00 61.69 126 GLN A CA 1
ATOM 1016 C C . GLN A 1 126 ? -8.527 16.732 9.495 1.00 61.69 126 GLN A C 1
ATOM 1018 O O . GLN A 1 126 ? -8.799 16.715 8.298 1.00 61.69 126 GLN A O 1
ATOM 1023 N N . GLU A 1 127 ? -7.760 15.805 10.073 1.00 59.66 127 GLU A N 1
ATOM 1024 C CA . GLU A 1 127 ? -7.189 14.674 9.334 1.00 59.66 127 GLU A CA 1
ATOM 1025 C C . GLU A 1 127 ? -8.277 13.670 8.931 1.00 59.66 127 GLU A C 1
ATOM 1027 O O . GLU A 1 127 ? -8.280 13.186 7.806 1.00 59.66 127 GLU A O 1
ATOM 1032 N N . VAL A 1 128 ? -9.261 13.429 9.803 1.00 62.06 128 VAL A N 1
ATOM 1033 C CA . VAL A 1 128 ? -10.452 12.629 9.488 1.00 62.06 128 VAL A CA 1
ATOM 1034 C C . VAL A 1 128 ? -11.236 13.277 8.354 1.00 62.06 128 VAL A C 1
ATOM 1036 O O . VAL A 1 128 ? -11.466 12.615 7.356 1.00 62.06 128 VAL A O 1
ATOM 1039 N N . LEU A 1 129 ? -11.547 14.576 8.427 1.00 63.44 129 LEU A N 1
ATOM 1040 C CA . LEU A 1 129 ? -12.246 15.285 7.347 1.00 63.44 129 LEU A CA 1
ATOM 1041 C C . LEU A 1 129 ? -11.455 15.279 6.032 1.00 63.44 129 LEU A C 1
ATOM 1043 O O . LEU A 1 129 ? -12.043 15.211 4.953 1.00 63.44 129 LEU A O 1
ATOM 1047 N N . ARG A 1 130 ? -10.121 15.362 6.100 1.00 65.94 130 ARG A N 1
ATOM 1048 C CA . ARG A 1 130 ? -9.247 15.235 4.929 1.00 65.94 130 ARG A CA 1
ATOM 1049 C C . ARG A 1 130 ? -9.369 13.838 4.319 1.00 65.94 130 ARG A C 1
ATOM 1051 O O . ARG A 1 130 ? -9.592 13.738 3.117 1.00 65.94 130 ARG A O 1
ATOM 1058 N N . ILE A 1 131 ? -9.271 12.784 5.128 1.00 64.69 131 ILE A N 1
ATOM 1059 C CA . ILE A 1 131 ? -9.383 11.393 4.674 1.00 64.69 131 ILE A CA 1
ATOM 1060 C C . ILE A 1 131 ? -10.808 11.083 4.190 1.00 64.69 131 ILE A C 1
ATOM 1062 O O . ILE A 1 131 ? -10.963 10.444 3.160 1.00 64.69 131 ILE A O 1
ATOM 1066 N N . GLU A 1 132 ? -11.856 11.573 4.849 1.00 63.84 132 GLU A N 1
ATOM 1067 C CA . GLU A 1 132 ? -13.250 11.420 4.411 1.00 63.84 132 GLU A CA 1
ATOM 1068 C C . GLU A 1 132 ? -13.475 12.069 3.044 1.00 63.84 132 GLU A C 1
ATOM 1070 O O . GLU A 1 132 ? -14.059 11.448 2.155 1.00 63.84 132 GLU A O 1
ATOM 1075 N N . LYS A 1 133 ? -12.955 13.287 2.831 1.00 63.56 133 LYS A N 1
ATOM 1076 C CA . LYS A 1 133 ? -12.965 13.939 1.512 1.00 63.56 133 LYS A CA 1
ATOM 1077 C C . LYS A 1 133 ? -12.179 13.146 0.473 1.00 63.56 133 LYS A C 1
ATOM 1079 O O . LYS A 1 133 ? -12.612 13.085 -0.671 1.00 63.56 133 LYS A O 1
ATOM 1084 N N . MET A 1 134 ? -11.062 12.526 0.858 1.00 62.97 134 MET A N 1
ATOM 1085 C CA . MET A 1 134 ? -10.320 11.624 -0.025 1.00 62.97 134 MET A CA 1
ATOM 1086 C C . MET A 1 134 ? -11.185 10.414 -0.397 1.00 62.97 134 MET A C 1
ATOM 1088 O O . MET A 1 134 ? -11.456 10.196 -1.569 1.00 62.97 134 MET A O 1
ATOM 1092 N N . ILE A 1 135 ? -11.705 9.666 0.577 1.00 63.50 135 ILE A N 1
ATOM 1093 C CA . ILE A 1 135 ? -12.514 8.455 0.353 1.00 63.50 135 ILE A CA 1
ATOM 1094 C C . ILE A 1 135 ? -13.747 8.746 -0.513 1.00 63.50 135 ILE A C 1
ATOM 1096 O O . ILE A 1 135 ? -14.063 7.975 -1.417 1.00 63.50 135 ILE A O 1
ATOM 1100 N N . THR A 1 136 ? -14.428 9.866 -0.263 1.00 59.84 136 THR A N 1
ATOM 1101 C CA . THR A 1 136 ? -15.669 10.239 -0.963 1.00 59.84 136 THR A CA 1
ATOM 1102 C C . THR A 1 136 ? -15.443 10.876 -2.335 1.00 59.84 136 THR A C 1
ATOM 1104 O O . THR A 1 136 ? -16.361 10.871 -3.155 1.00 59.84 136 THR A O 1
ATOM 1107 N N . ASN A 1 137 ? -14.240 11.380 -2.633 1.00 59.91 137 ASN A N 1
ATOM 1108 C CA . ASN A 1 137 ? -13.903 11.971 -3.924 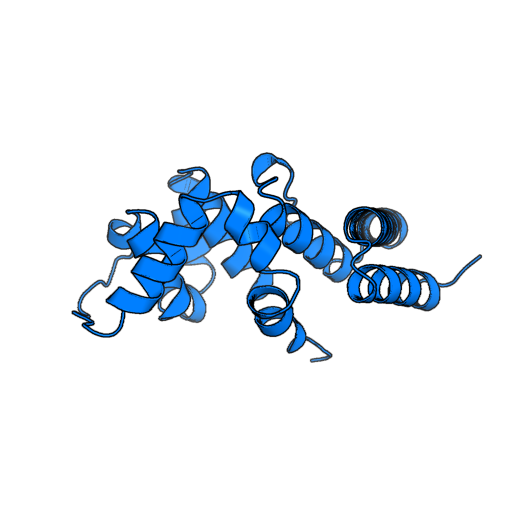1.00 59.91 137 ASN A CA 1
ATOM 1109 C C . ASN A 1 137 ? -12.764 11.195 -4.605 1.00 59.91 137 ASN A C 1
ATOM 1111 O O . ASN A 1 137 ? -11.583 11.471 -4.391 1.00 59.91 137 ASN A O 1
ATOM 1115 N N . ARG A 1 138 ? -13.129 10.255 -5.491 1.00 50.19 138 ARG A N 1
ATOM 1116 C CA . ARG A 1 138 ? -12.178 9.467 -6.300 1.00 50.19 138 ARG A CA 1
ATOM 1117 C C . ARG A 1 138 ? -11.170 10.332 -7.077 1.00 50.19 138 ARG A C 1
ATOM 1119 O O . ARG A 1 138 ? -10.044 9.892 -7.276 1.00 50.19 138 ARG A O 1
ATOM 1126 N N . GLU A 1 139 ? -11.525 11.559 -7.468 1.00 42.59 139 GLU A N 1
ATOM 1127 C CA . GLU A 1 139 ? -10.612 12.470 -8.178 1.00 42.59 139 GLU A CA 1
ATOM 1128 C C . GLU A 1 139 ? -9.589 13.152 -7.258 1.00 42.59 139 GLU A C 1
ATOM 1130 O O . GLU A 1 139 ? -8.524 13.564 -7.712 1.00 42.59 139 GLU A O 1
ATOM 1135 N N . TYR A 1 140 ? -9.841 13.211 -5.948 1.00 42.16 140 TYR A N 1
ATOM 1136 C CA . TYR A 1 140 ? -8.892 13.778 -4.986 1.00 42.16 140 TYR A CA 1
ATOM 1137 C C . TYR A 1 140 ? -7.686 12.855 -4.729 1.00 42.16 140 TYR A C 1
ATOM 1139 O O . TYR A 1 140 ? -6.630 13.325 -4.312 1.00 42.16 140 TYR A O 1
ATOM 1147 N N . TRP A 1 141 ? -7.802 11.557 -5.039 1.00 49.62 141 TRP A N 1
ATOM 1148 C CA . TRP A 1 141 ? -6.668 10.621 -5.037 1.00 49.62 141 TRP A CA 1
ATOM 1149 C C . TRP A 1 141 ? -5.698 10.882 -6.191 1.00 49.62 141 TRP A C 1
ATOM 1151 O O . TRP A 1 141 ? -4.495 10.730 -6.004 1.00 49.62 141 TRP A O 1
ATOM 1161 N N . LYS A 1 142 ? -6.200 11.374 -7.336 1.00 39.06 142 LYS A N 1
ATOM 1162 C CA . LYS A 1 142 ? -5.360 11.880 -8.434 1.00 39.06 142 LYS A CA 1
ATOM 1163 C C . LYS A 1 142 ? -4.636 13.174 -8.040 1.00 39.06 142 LYS A C 1
ATOM 1165 O O . LYS A 1 142 ? -3.492 13.361 -8.416 1.00 39.06 142 LYS A O 1
ATOM 1170 N N . LEU A 1 143 ? -5.263 14.037 -7.232 1.00 36.44 143 LEU A N 1
ATOM 1171 C CA . LEU A 1 143 ? -4.644 15.271 -6.708 1.00 36.44 143 LEU A CA 1
ATOM 1172 C C . LEU A 1 143 ? -3.611 15.025 -5.594 1.00 36.44 143 LEU A C 1
ATOM 1174 O O . LEU A 1 143 ? -2.796 15.900 -5.311 1.00 36.44 143 LEU A O 1
ATOM 1178 N N . LEU A 1 144 ? -3.602 13.833 -4.991 1.00 41.22 144 LEU A N 1
ATOM 1179 C CA . LEU A 1 144 ? -2.494 13.323 -4.175 1.00 41.22 144 LEU A CA 1
ATOM 1180 C C . LEU A 1 144 ? -1.429 12.631 -5.034 1.00 41.22 144 LEU A C 1
ATOM 1182 O O . LEU A 1 144 ? -0.782 11.685 -4.582 1.00 41.22 144 LEU A O 1
ATOM 1186 N N . GLU A 1 145 ? -1.240 13.137 -6.256 1.00 41.03 145 GLU A N 1
ATOM 1187 C CA . GLU A 1 145 ? -0.069 12.935 -7.100 1.00 41.03 145 GLU A CA 1
ATOM 1188 C C . GLU A 1 145 ? 1.199 12.896 -6.231 1.00 41.03 145 GLU A C 1
ATOM 1190 O O . GLU A 1 145 ? 1.674 13.900 -5.696 1.00 41.03 145 GLU A O 1
ATOM 1195 N N . GLY A 1 146 ? 1.686 11.675 -6.022 1.00 39.00 146 GLY A N 1
ATOM 1196 C CA . GLY A 1 146 ? 3.058 11.325 -5.680 1.00 39.00 146 GLY A CA 1
ATOM 1197 C C . GLY A 1 146 ? 3.698 11.859 -4.395 1.00 39.00 146 GLY A C 1
ATOM 1198 O O . GLY A 1 146 ? 4.813 11.444 -4.111 1.00 39.00 146 GLY A O 1
ATOM 1199 N N . SER A 1 147 ? 3.069 12.732 -3.608 1.00 40.00 147 SER A N 1
ATOM 1200 C CA . SER A 1 147 ? 3.754 13.409 -2.494 1.00 40.00 147 SER A CA 1
ATOM 1201 C C . SER A 1 147 ? 3.489 12.735 -1.151 1.00 40.00 147 SER A C 1
ATOM 1203 O O . SER A 1 147 ? 4.370 12.087 -0.612 1.00 40.00 147 SER A O 1
ATOM 1205 N N . VAL A 1 148 ? 2.274 12.768 -0.608 1.00 40.59 148 VAL A N 1
ATOM 1206 C CA . VAL A 1 148 ? 2.095 12.443 0.826 1.00 40.59 148 VAL A CA 1
ATOM 1207 C C . VAL A 1 148 ? 2.119 10.940 1.147 1.00 40.59 148 VAL A C 1
ATOM 1209 O O . VAL A 1 148 ? 2.628 10.550 2.196 1.00 40.59 148 VAL A O 1
ATOM 1212 N N . LEU A 1 149 ? 1.601 10.080 0.261 1.00 43.28 149 LEU A N 1
ATOM 1213 C CA . LEU A 1 149 ? 1.656 8.625 0.470 1.00 43.28 149 LEU A CA 1
ATOM 1214 C C . LEU A 1 149 ? 3.012 8.048 0.056 1.00 43.28 149 LEU A C 1
ATOM 1216 O O . LEU A 1 149 ? 3.557 7.236 0.791 1.00 43.28 149 LEU A O 1
ATOM 1220 N N . ILE A 1 150 ? 3.596 8.493 -1.062 1.00 43.06 150 ILE A N 1
ATOM 1221 C CA . ILE A 1 150 ? 4.916 8.010 -1.493 1.00 43.06 150 ILE A CA 1
ATOM 1222 C C . ILE A 1 150 ? 6.022 8.536 -0.568 1.00 43.06 150 ILE A C 1
ATOM 1224 O O . ILE A 1 150 ? 6.945 7.773 -0.303 1.00 43.06 150 ILE A O 1
ATOM 1228 N N . GLU A 1 151 ? 5.935 9.757 -0.017 1.00 42.28 151 GLU A N 1
ATOM 1229 C CA . GLU A 1 151 ? 6.901 10.267 0.976 1.00 42.28 151 GLU A CA 1
ATOM 1230 C C . GLU A 1 151 ? 6.862 9.490 2.296 1.00 42.28 151 GLU A C 1
ATOM 1232 O O . GLU A 1 151 ? 7.915 9.148 2.830 1.00 42.28 151 GLU A O 1
ATOM 1237 N N . ASP A 1 152 ? 5.679 9.094 2.778 1.00 43.09 152 ASP A N 1
ATOM 1238 C CA . ASP A 1 152 ? 5.559 8.217 3.956 1.00 43.09 152 ASP A CA 1
ATOM 1239 C C . ASP A 1 152 ? 6.237 6.842 3.740 1.00 43.09 152 ASP A C 1
ATOM 1241 O O . ASP A 1 152 ? 6.564 6.147 4.707 1.00 43.09 152 ASP A O 1
ATOM 1245 N N . PHE A 1 153 ? 6.478 6.458 2.480 1.00 38.66 153 PHE A N 1
ATOM 1246 C CA . PHE A 1 153 ? 7.207 5.252 2.076 1.00 38.66 153 PHE A CA 1
ATOM 1247 C C . PHE A 1 153 ? 8.584 5.533 1.440 1.00 38.66 153 PHE A C 1
ATOM 1249 O O . PHE A 1 153 ? 9.299 4.593 1.086 1.00 38.66 153 PHE A O 1
ATOM 1256 N N . SER A 1 154 ? 8.987 6.796 1.265 1.00 38.94 154 SER A N 1
ATOM 1257 C CA . SER A 1 154 ? 10.273 7.171 0.656 1.00 38.94 154 SER A CA 1
ATOM 1258 C C . SER A 1 154 ? 11.416 7.092 1.669 1.00 38.94 154 SER A C 1
ATOM 1260 O O . SER A 1 154 ? 12.577 6.964 1.284 1.00 38.94 154 SER A O 1
ATOM 1262 N N . HIS A 1 155 ? 11.082 7.085 2.963 1.00 37.56 155 HIS A N 1
ATOM 1263 C CA . HIS A 1 155 ? 12.018 6.885 4.068 1.00 37.56 155 HIS A CA 1
ATOM 1264 C C . HIS A 1 155 ? 12.455 5.427 4.274 1.00 37.56 155 HIS A C 1
ATOM 1266 O O . HIS A 1 155 ? 13.339 5.181 5.085 1.00 37.56 155 HIS A O 1
ATOM 1272 N N . TYR A 1 156 ? 11.933 4.471 3.499 1.00 38.25 156 TYR A N 1
ATOM 1273 C CA . TYR A 1 156 ? 12.453 3.096 3.447 1.00 38.25 156 TYR A CA 1
ATOM 1274 C C . TYR A 1 156 ? 13.557 2.945 2.384 1.00 38.25 156 TYR A C 1
ATOM 1276 O O . TYR A 1 156 ? 13.595 1.979 1.624 1.00 38.25 156 TYR A O 1
ATOM 1284 N N . ARG A 1 157 ? 14.463 3.929 2.298 1.00 31.62 157 ARG A N 1
ATOM 1285 C CA . ARG A 1 157 ? 15.775 3.730 1.671 1.00 31.62 157 ARG A CA 1
ATOM 1286 C C . ARG A 1 157 ? 16.707 3.143 2.724 1.00 31.62 157 ARG A C 1
ATOM 1288 O O . ARG A 1 157 ? 17.095 3.859 3.634 1.00 31.62 157 ARG A O 1
ATOM 1295 N N . HIS A 1 158 ? 17.067 1.878 2.526 1.00 28.53 158 HIS A N 1
ATOM 1296 C CA . HIS A 1 158 ? 18.135 1.157 3.220 1.00 28.53 158 HIS A CA 1
ATOM 1297 C C . HIS A 1 158 ? 18.074 1.184 4.756 1.00 28.53 158 HIS A C 1
ATOM 1299 O O . HIS A 1 158 ? 18.593 2.089 5.407 1.00 28.53 158 HIS A O 1
ATOM 1305 N N . SER A 1 159 ? 17.556 0.099 5.327 1.00 28.39 159 SER A N 1
ATOM 1306 C CA . SER A 1 159 ? 18.094 -0.460 6.570 1.00 28.39 159 SER A CA 1
ATOM 1307 C C . SER A 1 159 ? 18.378 -1.932 6.353 1.00 28.39 159 SER A C 1
ATOM 1309 O O . SER A 1 159 ? 17.417 -2.607 5.921 1.00 28.39 159 SER A O 1
#